Protein AF-A0A8J3EPY0-F1 (afdb_monomer_lite)

Radius of gyration: 23.68 Å; chains: 1; bounding box: 63×43×60 Å

Secondary structure (DSSP, 8-state):
---------------SSHHHHHHHHHHHHHHHHHHHHHHHHHHHHHHHHHHHHTTHHHHHHSSS-THHHHHHHHHHHHHHHHHHHTTTTSHHHHHHHHHHHHHHHHSS--------

InterPro domains:
  IPR019301 Flagellar protein FlgJ, N-terminal [PF10135] (59-97)

pLDDT: mean 79.61, std 19.07, range [41.5, 98.44]

Organism: NCBI:txid1566827

Structure (mmCIF, N/CA/C/O backbone):
data_AF-A0A8J3EPY0-F1
#
_entry.id   AF-A0A8J3EPY0-F1
#
loop_
_atom_site.group_PDB
_atom_site.id
_atom_site.type_symbol
_atom_site.label_atom_id
_atom_site.label_alt_id
_atom_site.label_comp_id
_atom_site.label_asym_id
_atom_site.label_entity_id
_atom_site.label_seq_id
_atom_site.pdbx_PDB_ins_code
_atom_site.Cartn_x
_atom_site.Cartn_y
_atom_site.Cartn_z
_atom_site.occupancy
_atom_site.B_iso_or_equiv
_atom_site.auth_seq_id
_atom_site.auth_comp_id
_atom_site.auth_asym_id
_atom_site.auth_atom_id
_atom_site.pdbx_PDB_model_num
ATOM 1 N N . MET A 1 1 ? -48.259 -10.473 -22.365 1.00 45.56 1 MET A N 1
ATOM 2 C CA . MET A 1 1 ? -47.482 -11.369 -21.490 1.00 45.56 1 MET A CA 1
ATOM 3 C C . MET A 1 1 ? -46.693 -10.481 -20.549 1.00 45.56 1 MET A C 1
ATOM 5 O O . MET A 1 1 ? -45.687 -9.916 -20.945 1.00 45.56 1 MET A O 1
ATOM 9 N N . THR A 1 2 ? -47.262 -10.224 -19.378 1.00 41.50 2 THR A N 1
ATOM 10 C CA . THR A 1 2 ? -46.604 -9.565 -18.248 1.00 41.50 2 THR A CA 1
ATOM 11 C C . THR A 1 2 ? -45.604 -10.537 -17.642 1.00 41.50 2 THR A C 1
ATOM 13 O O . THR A 1 2 ? -45.986 -11.678 -17.388 1.00 41.50 2 THR A O 1
ATOM 16 N N . ASP A 1 3 ? -44.387 -10.087 -17.354 1.00 47.53 3 ASP A N 1
ATOM 17 C CA . ASP A 1 3 ? -43.693 -10.617 -16.188 1.00 47.53 3 ASP A CA 1
ATOM 18 C C . ASP A 1 3 ? -43.228 -9.462 -15.308 1.00 47.53 3 ASP A C 1
ATOM 20 O O . ASP A 1 3 ? -42.675 -8.455 -15.751 1.00 47.53 3 ASP A O 1
ATOM 24 N N . THR A 1 4 ? -43.613 -9.601 -14.056 1.00 47.25 4 THR A N 1
ATOM 25 C CA . THR A 1 4 ? -43.633 -8.628 -12.988 1.00 47.25 4 THR A CA 1
ATOM 26 C C . THR A 1 4 ? -42.925 -9.325 -11.850 1.00 47.25 4 THR A C 1
ATOM 28 O O . THR A 1 4 ? -43.572 -10.082 -11.145 1.00 47.25 4 THR A O 1
ATOM 31 N N . ALA A 1 5 ? -41.628 -9.102 -11.650 1.00 46.22 5 ALA A N 1
ATOM 32 C CA . ALA A 1 5 ? -40.992 -9.407 -10.368 1.00 46.22 5 ALA A CA 1
ATOM 33 C C . ALA A 1 5 ? -39.534 -8.954 -10.356 1.00 46.22 5 ALA A C 1
ATOM 35 O O . ALA A 1 5 ? -38.642 -9.685 -10.771 1.00 46.22 5 ALA A O 1
ATOM 36 N N . SER A 1 6 ? -39.294 -7.755 -9.834 1.00 44.94 6 SER A N 1
ATOM 37 C CA . SER A 1 6 ? -38.242 -7.500 -8.836 1.00 44.94 6 SER A CA 1
ATOM 38 C C . SER A 1 6 ? -38.414 -6.073 -8.323 1.00 44.94 6 SER A C 1
ATOM 40 O O . SER A 1 6 ? -37.580 -5.196 -8.524 1.00 44.94 6 SER A O 1
ATOM 42 N N . ILE A 1 7 ? -39.561 -5.823 -7.685 1.00 46.41 7 ILE A N 1
ATOM 43 C CA . ILE A 1 7 ? -39.705 -4.694 -6.766 1.00 46.41 7 ILE A CA 1
ATOM 44 C C . ILE A 1 7 ? -39.006 -5.154 -5.492 1.00 46.41 7 ILE A C 1
ATOM 46 O O . ILE A 1 7 ? -39.553 -5.967 -4.746 1.00 46.41 7 ILE A O 1
ATOM 50 N N . ASN A 1 8 ? -37.763 -4.714 -5.294 1.00 50.03 8 ASN A N 1
ATOM 51 C CA . ASN A 1 8 ? -37.073 -4.981 -4.043 1.00 50.03 8 ASN A CA 1
ATOM 52 C C . ASN A 1 8 ? -37.794 -4.219 -2.924 1.00 50.03 8 ASN A C 1
ATOM 54 O O . ASN A 1 8 ? -38.181 -3.059 -3.084 1.00 50.03 8 ASN A O 1
ATOM 58 N N . ALA A 1 9 ? -38.070 -4.955 -1.858 1.00 43.78 9 ALA A N 1
ATOM 59 C CA . ALA A 1 9 ? -39.127 -4.699 -0.903 1.00 43.78 9 ALA A CA 1
ATOM 60 C C . ALA A 1 9 ? -38.986 -3.358 -0.172 1.00 43.78 9 ALA A C 1
ATOM 62 O O . ALA A 1 9 ? -37.915 -2.964 0.283 1.00 43.78 9 ALA A O 1
ATOM 63 N N . ILE A 1 10 ? -40.130 -2.698 -0.008 1.00 45.75 10 ILE A N 1
ATOM 64 C CA . ILE A 1 10 ? -40.345 -1.588 0.914 1.00 45.75 10 ILE A CA 1
ATOM 65 C C . ILE A 1 10 ? -40.038 -2.095 2.330 1.00 45.75 10 ILE A C 1
ATOM 67 O O . ILE A 1 10 ? -40.809 -2.871 2.901 1.00 45.75 10 ILE A O 1
ATOM 71 N N . SER A 1 11 ? -38.913 -1.652 2.896 1.00 47.00 11 SER A N 1
ATOM 72 C CA . SER A 1 11 ? -38.582 -1.841 4.309 1.00 47.00 11 SER A CA 1
ATOM 73 C C . SER A 1 11 ? -39.668 -1.191 5.161 1.00 47.00 11 SER A C 1
ATOM 75 O O . SER A 1 11 ? -39.734 0.027 5.319 1.00 47.00 11 SER A O 1
ATOM 77 N N . THR A 1 12 ? -40.575 -2.024 5.663 1.00 44.62 12 THR A N 1
ATOM 78 C CA . THR A 1 12 ? -41.682 -1.601 6.515 1.00 44.62 12 THR A CA 1
ATOM 79 C C . THR A 1 12 ? -41.130 -1.427 7.924 1.00 44.62 12 THR A C 1
ATOM 81 O O . THR A 1 12 ? -40.689 -2.382 8.558 1.00 44.62 12 THR A O 1
ATOM 84 N N . ASN A 1 13 ? -41.097 -0.177 8.377 1.00 55.22 13 ASN A N 1
ATOM 85 C CA . ASN A 1 13 ? -40.562 0.237 9.666 1.00 55.22 13 ASN A CA 1
ATOM 86 C C . ASN A 1 13 ? -41.380 -0.391 10.814 1.00 55.22 13 ASN A C 1
ATOM 88 O O . ASN A 1 13 ? -42.557 -0.068 10.986 1.00 55.22 13 ASN A O 1
ATOM 92 N N . VAL A 1 14 ? -40.772 -1.294 11.591 1.00 49.69 14 VAL A N 1
ATOM 93 C CA . VAL A 1 14 ? -41.387 -1.901 12.783 1.00 49.69 14 VAL A CA 1
ATOM 94 C C . VAL A 1 14 ? -41.091 -1.024 14.000 1.00 49.69 14 VAL A C 1
ATOM 96 O O . VAL A 1 14 ? -39.954 -0.907 14.460 1.00 49.69 14 VAL A O 1
ATOM 99 N N . LEU A 1 15 ? -42.153 -0.416 14.533 1.00 54.97 15 LEU A N 1
ATOM 100 C CA . LEU A 1 15 ? -42.179 0.311 15.796 1.00 54.97 15 LEU A CA 1
ATOM 101 C C . LEU A 1 15 ? -41.849 -0.620 16.974 1.00 54.97 15 LEU A C 1
ATOM 103 O O . LEU A 1 15 ? -42.747 -1.273 17.482 1.00 54.97 15 LEU A O 1
ATOM 107 N N . THR A 1 16 ? -40.589 -0.649 17.420 1.00 46.50 16 THR A N 1
ATOM 108 C CA . THR A 1 16 ? -40.160 -0.869 18.824 1.00 46.50 16 THR A CA 1
ATOM 109 C C . THR A 1 16 ? -38.635 -0.930 18.861 1.00 46.50 16 THR A C 1
ATOM 111 O O . THR A 1 16 ? -38.090 -1.962 18.498 1.00 46.50 16 THR A O 1
ATOM 114 N N . GLY A 1 17 ? -37.952 0.147 19.276 1.00 51.44 17 GLY A N 1
ATOM 115 C CA . GLY A 1 17 ? -36.576 0.176 19.828 1.00 51.44 17 GLY A CA 1
ATOM 116 C C . GLY A 1 17 ? -35.381 -0.373 19.021 1.00 51.44 17 GLY A C 1
ATOM 117 O O . GLY A 1 17 ? -34.267 0.045 19.289 1.00 51.44 17 GLY A O 1
ATOM 118 N N . LYS A 1 18 ? -35.590 -1.238 18.026 1.00 54.59 18 LYS A N 1
ATOM 119 C CA . LYS A 1 18 ? -34.598 -2.103 17.373 1.00 54.59 18 LYS A CA 1
ATOM 120 C C . LYS A 1 18 ? -34.084 -1.562 16.033 1.00 54.59 18 LYS A C 1
ATOM 122 O O . LYS A 1 18 ? -33.173 -2.131 15.453 1.00 54.59 18 LYS A O 1
ATOM 127 N N . GLY A 1 19 ? -34.658 -0.461 15.541 1.00 53.06 19 GLY A N 1
ATOM 128 C CA . GLY A 1 19 ? -34.216 0.194 14.303 1.00 53.06 19 GLY A CA 1
ATOM 129 C C . GLY A 1 19 ? -32.929 1.011 14.457 1.00 53.06 19 GLY A C 1
ATOM 130 O O . GLY A 1 19 ? -32.137 1.053 13.524 1.00 53.06 19 GLY A O 1
ATOM 131 N N . ARG A 1 20 ? -32.695 1.607 15.638 1.00 61.16 20 ARG A N 1
ATOM 132 C CA . ARG A 1 20 ? -31.478 2.391 15.921 1.00 61.16 20 ARG A CA 1
ATOM 133 C C . ARG A 1 20 ? -30.251 1.492 16.058 1.00 61.16 20 ARG A C 1
ATOM 135 O O . ARG A 1 20 ? -29.287 1.693 15.341 1.00 61.16 20 ARG A O 1
ATOM 142 N N . ASP A 1 21 ? -30.357 0.419 16.842 1.00 64.31 21 ASP A N 1
ATOM 143 C CA . ASP A 1 21 ? -29.243 -0.516 17.061 1.00 64.31 21 ASP A CA 1
ATOM 144 C C . ASP A 1 21 ? -28.749 -1.187 15.765 1.00 64.31 21 ASP A C 1
ATOM 146 O O . ASP A 1 21 ? -27.563 -1.471 15.632 1.00 64.31 21 ASP A O 1
ATOM 150 N N . VAL A 1 22 ? -29.642 -1.431 14.796 1.00 71.88 22 VAL A N 1
ATOM 151 C CA . VAL A 1 22 ? -29.271 -1.997 13.486 1.00 71.88 22 VAL A CA 1
ATOM 152 C C . VAL A 1 22 ? -28.624 -0.936 12.589 1.00 71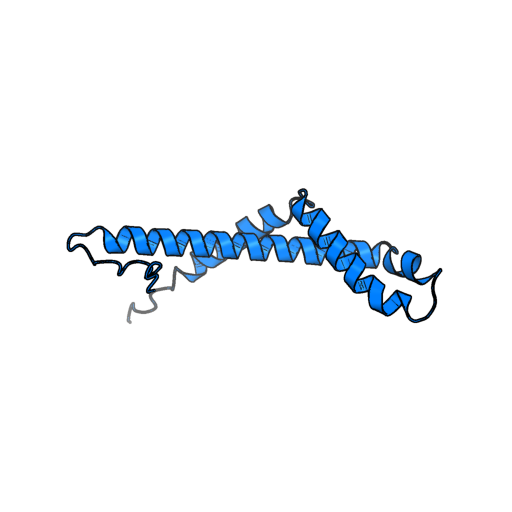.88 22 VAL A C 1
ATOM 154 O O . VAL A 1 22 ? -27.607 -1.216 11.967 1.00 71.88 22 VAL A O 1
ATOM 157 N N . GLN A 1 23 ? -29.146 0.295 12.568 1.00 71.88 23 GLN A N 1
ATOM 158 C CA . GLN A 1 23 ? -28.542 1.392 11.799 1.00 71.88 23 GLN A CA 1
ATOM 159 C C . GLN A 1 23 ? -27.164 1.807 12.325 1.00 71.88 23 GLN A C 1
ATOM 161 O O . GLN A 1 23 ? -26.269 2.090 11.530 1.00 71.88 23 GLN A O 1
ATOM 166 N N . ASP A 1 24 ? -26.982 1.816 13.643 1.00 74.88 24 ASP A N 1
ATOM 167 C CA . ASP A 1 24 ? -25.708 2.164 14.272 1.00 74.88 24 ASP A CA 1
ATOM 168 C C . ASP A 1 24 ?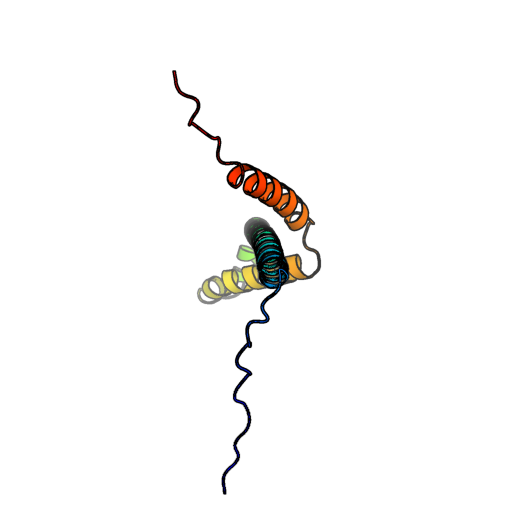 -24.657 1.059 14.052 1.00 74.88 24 ASP A C 1
ATOM 170 O O . ASP A 1 24 ? -23.485 1.355 13.808 1.00 74.88 24 ASP A O 1
ATOM 174 N N . ALA A 1 25 ? -25.074 -0.214 14.058 1.00 78.56 25 ALA A N 1
ATOM 175 C CA . ALA A 1 25 ? -24.206 -1.343 13.721 1.00 78.56 25 ALA A CA 1
ATOM 176 C C . ALA A 1 25 ? -23.763 -1.316 12.248 1.00 78.56 25 ALA A C 1
ATOM 178 O O . ALA A 1 25 ? -22.569 -1.442 11.974 1.00 78.56 25 ALA A O 1
ATOM 179 N N . ASP A 1 26 ? -24.691 -1.066 11.317 1.00 83.06 26 ASP A N 1
ATOM 180 C CA . ASP A 1 26 ? -24.384 -0.947 9.885 1.00 83.06 26 ASP A CA 1
ATOM 181 C C . ASP A 1 26 ? -23.401 0.208 9.617 1.00 83.06 26 ASP A C 1
ATOM 183 O O . ASP A 1 26 ? -22.478 0.087 8.807 1.00 83.06 26 ASP A O 1
ATOM 187 N N . ALA A 1 27 ? -23.561 1.341 10.311 1.00 85.19 27 ALA A N 1
ATOM 188 C CA . ALA A 1 27 ? -22.665 2.488 10.182 1.00 85.19 27 ALA A CA 1
ATOM 189 C C . ALA A 1 27 ? -21.251 2.193 10.716 1.00 85.19 27 ALA A C 1
ATOM 191 O O . ALA A 1 27 ? -20.261 2.580 10.087 1.00 85.19 27 ALA A O 1
ATOM 192 N N . ALA A 1 28 ? -21.144 1.490 11.848 1.00 86.31 28 ALA A N 1
ATOM 193 C CA . ALA A 1 28 ? -19.863 1.083 12.420 1.00 86.31 28 ALA A CA 1
ATOM 194 C C . ALA A 1 28 ? -19.121 0.086 11.514 1.00 86.31 28 ALA A C 1
ATOM 196 O O . ALA A 1 28 ? -17.925 0.257 11.271 1.00 86.31 28 ALA A O 1
ATOM 197 N N . GLU A 1 29 ? -19.831 -0.896 10.950 1.00 89.56 29 GLU A N 1
ATOM 198 C CA . GLU A 1 29 ? -19.269 -1.869 10.005 1.00 89.56 29 GLU A CA 1
ATOM 199 C C . GLU A 1 29 ? -18.776 -1.188 8.720 1.00 89.56 29 GLU A C 1
ATOM 201 O O . GLU A 1 29 ? -17.656 -1.429 8.263 1.00 89.56 29 GLU A O 1
ATOM 206 N N . GLN A 1 30 ? -19.564 -0.261 8.164 1.00 91.19 30 GLN A N 1
ATOM 207 C CA . GLN A 1 30 ? -19.147 0.526 7.001 1.00 91.19 30 GLN A CA 1
ATOM 208 C C . GLN A 1 30 ? -17.906 1.374 7.290 1.00 91.19 30 GLN A C 1
ATOM 210 O O . GLN A 1 30 ? -17.045 1.529 6.419 1.00 91.19 30 GLN A O 1
ATOM 215 N N . ASN A 1 31 ? -17.801 1.940 8.492 1.00 92.00 31 ASN A N 1
ATOM 216 C CA . ASN A 1 31 ? -16.644 2.735 8.875 1.00 92.00 31 ASN A CA 1
ATOM 217 C C . ASN A 1 31 ? -15.387 1.866 9.052 1.00 92.00 31 ASN A C 1
ATOM 219 O O . ASN A 1 31 ? -14.321 2.213 8.542 1.00 92.00 31 ASN A O 1
ATOM 223 N N . GLU A 1 32 ? -15.520 0.694 9.678 1.00 94.12 32 GLU A N 1
ATOM 224 C CA . GLU A 1 32 ? -14.441 -0.293 9.761 1.00 94.12 32 GLU A CA 1
ATOM 225 C C . GLU A 1 32 ? -13.962 -0.723 8.366 1.00 94.12 32 GLU A C 1
ATOM 227 O O . GLU A 1 32 ? -12.758 -0.711 8.093 1.00 94.12 32 GLU A O 1
ATOM 232 N N . ALA A 1 33 ? -14.887 -1.037 7.455 1.00 95.50 33 ALA A N 1
ATOM 233 C CA . ALA A 1 33 ? -14.553 -1.412 6.083 1.00 95.50 33 ALA A CA 1
ATOM 234 C C . ALA A 1 33 ? -13.775 -0.301 5.356 1.00 95.50 33 ALA A C 1
ATOM 236 O O . ALA A 1 33 ? -12.764 -0.575 4.708 1.00 95.50 33 ALA A O 1
ATOM 237 N N . ARG A 1 34 ? -14.185 0.965 5.517 1.00 95.50 34 ARG A N 1
ATOM 238 C CA . ARG A 1 34 ? -13.488 2.129 4.938 1.00 95.50 34 ARG A CA 1
ATOM 239 C C . ARG A 1 34 ? -12.084 2.316 5.504 1.00 95.50 34 ARG A C 1
ATOM 241 O O . ARG A 1 34 ? -11.161 2.619 4.752 1.00 95.50 34 ARG A O 1
ATOM 248 N N . LEU A 1 35 ? -11.908 2.138 6.812 1.00 96.19 35 LEU A N 1
ATOM 249 C CA . LEU A 1 35 ? -10.599 2.221 7.461 1.00 96.19 35 LEU A CA 1
ATOM 250 C C . LEU A 1 35 ? -9.641 1.137 6.955 1.00 96.19 35 LEU A C 1
ATOM 252 O O . LEU A 1 35 ? -8.470 1.418 6.694 1.00 96.19 35 LEU A O 1
ATOM 256 N N . ARG A 1 36 ? -10.136 -0.099 6.821 1.00 96.38 36 ARG A N 1
ATOM 257 C CA . ARG A 1 36 ? -9.356 -1.229 6.300 1.00 96.38 36 ARG A CA 1
ATOM 258 C C . ARG A 1 36 ? -8.971 -1.014 4.841 1.00 96.38 36 ARG A C 1
ATOM 260 O O . ARG A 1 36 ? -7.805 -1.196 4.500 1.00 96.38 36 ARG A O 1
ATOM 267 N N . ASP A 1 37 ? -9.910 -0.561 4.013 1.00 96.75 37 ASP A N 1
ATOM 268 C CA . ASP A 1 37 ? -9.648 -0.221 2.612 1.00 96.75 37 ASP A CA 1
ATOM 269 C C . ASP A 1 37 ? -8.593 0.887 2.482 1.00 96.75 37 ASP A C 1
ATOM 271 O O . ASP A 1 37 ? -7.604 0.734 1.765 1.00 96.75 37 ASP A O 1
ATOM 275 N N . ALA A 1 38 ? -8.726 1.971 3.251 1.00 97.06 38 ALA A N 1
ATOM 276 C CA . ALA A 1 38 ? -7.750 3.057 3.252 1.00 97.06 38 ALA A CA 1
ATOM 277 C C . ALA A 1 38 ? -6.341 2.575 3.641 1.00 97.06 38 ALA A C 1
ATOM 279 O O . ALA A 1 38 ? -5.353 2.972 3.020 1.00 97.06 38 ALA A O 1
ATOM 280 N N . ALA A 1 39 ? -6.241 1.698 4.641 1.00 97.56 39 ALA A N 1
ATOM 281 C CA . ALA A 1 39 ? -4.967 1.141 5.076 1.00 97.56 39 ALA A CA 1
ATOM 282 C C . ALA A 1 39 ? -4.343 0.193 4.036 1.00 97.56 39 ALA A C 1
ATOM 284 O O . ALA A 1 39 ? -3.132 0.237 3.818 1.00 97.56 39 ALA A O 1
ATOM 285 N N . LYS A 1 40 ? -5.163 -0.617 3.356 1.00 97.81 40 LYS A N 1
ATOM 286 C CA . LYS A 1 40 ? -4.732 -1.480 2.248 1.00 97.81 40 LYS A CA 1
ATOM 287 C C . LYS A 1 40 ? -4.213 -0.657 1.067 1.00 97.81 40 LYS A C 1
ATOM 289 O O . LYS A 1 40 ? -3.105 -0.882 0.593 1.00 97.81 40 LYS A O 1
ATOM 294 N N . ARG A 1 41 ? -4.954 0.376 0.655 1.00 97.62 41 ARG A N 1
ATOM 295 C CA . ARG A 1 41 ? -4.549 1.303 -0.420 1.00 97.62 41 ARG A CA 1
ATOM 296 C C . ARG A 1 41 ? -3.255 2.051 -0.096 1.00 97.62 41 ARG A C 1
ATOM 298 O O . ARG A 1 41 ? -2.452 2.325 -0.991 1.00 97.62 41 ARG A O 1
ATOM 305 N N . PHE A 1 42 ? -3.029 2.365 1.179 1.00 97.75 42 PHE A N 1
ATOM 306 C CA . PHE A 1 42 ? -1.755 2.918 1.629 1.00 97.75 42 PHE A CA 1
ATOM 307 C C . PHE A 1 42 ? -0.603 1.925 1.427 1.00 97.75 42 PHE A C 1
ATOM 309 O O . PHE A 1 42 ? 0.430 2.300 0.874 1.00 97.75 42 PHE A O 1
ATOM 316 N N . GLU A 1 43 ? -0.774 0.664 1.832 1.00 98.12 43 GLU A N 1
ATOM 317 C CA . GLU A 1 43 ? 0.244 -0.371 1.623 1.00 98.12 43 GLU A CA 1
ATOM 318 C C . GLU A 1 43 ? 0.512 -0.623 0.134 1.00 98.12 43 GLU A C 1
ATOM 320 O O . GLU A 1 43 ? 1.673 -0.658 -0.264 1.00 98.12 43 GLU A O 1
ATOM 325 N N . GLN A 1 44 ? -0.528 -0.715 -0.698 1.00 98.44 44 GLN A N 1
ATOM 326 C CA . GLN A 1 44 ? -0.385 -0.798 -2.154 1.00 9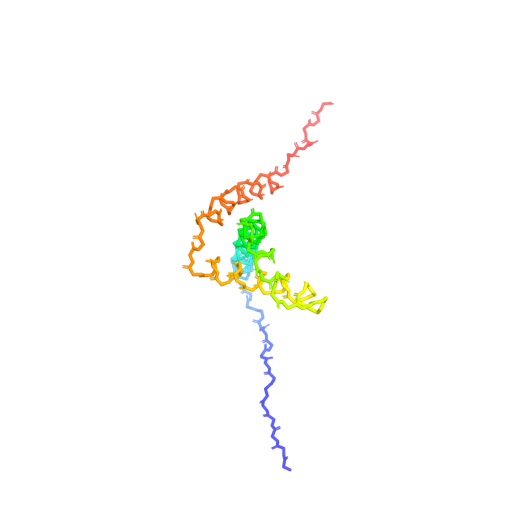8.44 44 GLN A CA 1
ATOM 327 C C . GLN A 1 44 ? 0.484 0.348 -2.689 1.00 98.44 44 GLN A C 1
ATOM 329 O O . GLN A 1 44 ? 1.449 0.115 -3.4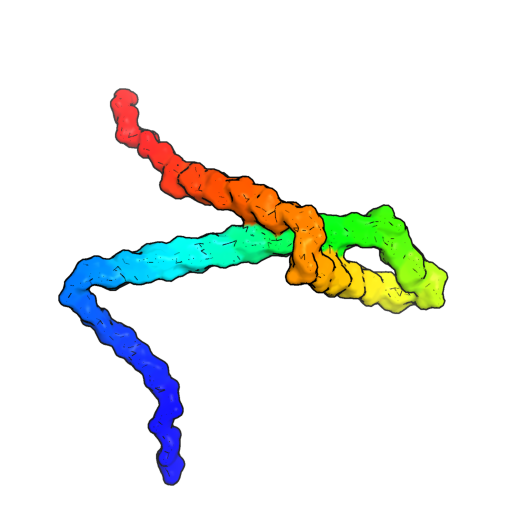13 1.00 98.44 44 GLN A O 1
ATOM 334 N N . SER A 1 45 ? 0.182 1.588 -2.299 1.00 97.94 45 SER A N 1
ATOM 335 C CA . SER A 1 45 ? 0.942 2.759 -2.752 1.00 97.94 45 SER A CA 1
ATOM 336 C C . SER A 1 45 ? 2.400 2.686 -2.292 1.00 97.94 45 SER A C 1
ATOM 338 O O . SER A 1 45 ? 3.313 2.996 -3.053 1.00 97.94 45 SER A O 1
ATOM 340 N N . PHE A 1 46 ? 2.638 2.227 -1.062 1.00 97.94 46 PHE A N 1
ATOM 341 C CA . PHE A 1 46 ? 3.982 2.001 -0.540 1.00 97.94 46 PHE A CA 1
ATOM 342 C C . PHE A 1 46 ? 4.746 0.940 -1.349 1.00 97.94 46 PHE A C 1
ATOM 344 O O . PHE A 1 46 ? 5.894 1.174 -1.726 1.00 97.94 46 PHE A O 1
ATOM 351 N N . ILE A 1 47 ? 4.116 -0.196 -1.665 1.00 98.12 47 ILE A N 1
ATOM 352 C CA . ILE A 1 47 ? 4.712 -1.252 -2.495 1.00 98.12 47 ILE A CA 1
ATOM 353 C C . ILE A 1 47 ? 5.046 -0.710 -3.890 1.00 98.12 47 ILE A C 1
ATOM 355 O O . ILE A 1 47 ? 6.156 -0.931 -4.368 1.00 98.12 47 ILE A O 1
ATOM 359 N N . ALA A 1 48 ? 4.141 0.042 -4.523 1.00 97.69 48 ALA A N 1
ATOM 360 C CA . ALA A 1 48 ? 4.379 0.647 -5.835 1.00 97.69 48 ALA A CA 1
ATOM 361 C C . ALA A 1 48 ? 5.615 1.565 -5.832 1.00 97.69 48 ALA A C 1
ATOM 363 O O . ALA A 1 48 ? 6.439 1.509 -6.749 1.00 97.69 48 ALA A O 1
ATOM 364 N N . GLN A 1 49 ? 5.803 2.349 -4.763 1.00 97.00 49 GLN A N 1
ATOM 365 C CA . GLN A 1 49 ? 7.011 3.158 -4.587 1.00 97.00 49 GLN A CA 1
ATOM 366 C C . GLN A 1 49 ? 8.256 2.282 -4.412 1.00 97.00 49 GLN A C 1
ATOM 368 O O . GLN A 1 49 ? 9.264 2.529 -5.066 1.00 97.00 49 GLN A O 1
ATOM 373 N N . MET A 1 50 ? 8.196 1.230 -3.590 1.00 96.69 50 MET A N 1
ATOM 374 C CA . MET A 1 50 ? 9.325 0.304 -3.423 1.00 96.69 50 MET A CA 1
ATOM 375 C C . MET A 1 50 ? 9.734 -0.357 -4.742 1.00 96.69 50 MET A C 1
ATOM 377 O O . MET A 1 50 ? 10.923 -0.439 -5.027 1.00 96.69 50 MET A O 1
ATOM 381 N N . LEU A 1 51 ? 8.768 -0.789 -5.556 1.00 95.88 51 LEU A N 1
ATOM 382 C CA . LEU A 1 51 ? 9.017 -1.378 -6.874 1.00 95.88 51 LEU A CA 1
ATOM 383 C C . LEU A 1 51 ? 9.624 -0.360 -7.844 1.00 95.88 51 LEU A C 1
ATOM 385 O O . LEU A 1 51 ? 10.576 -0.669 -8.555 1.00 95.88 51 LEU A O 1
ATOM 389 N N . THR A 1 52 ? 9.112 0.870 -7.845 1.00 93.25 52 THR A N 1
ATOM 390 C CA . THR A 1 52 ? 9.688 1.960 -8.642 1.00 93.25 52 THR A CA 1
ATOM 391 C C . THR A 1 52 ? 11.149 2.199 -8.254 1.00 93.25 52 THR A C 1
ATOM 393 O O . THR A 1 52 ? 12.025 2.180 -9.108 1.00 93.25 52 THR A O 1
ATOM 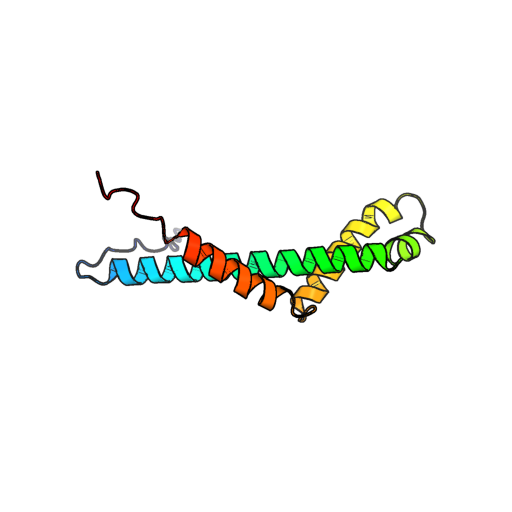396 N N . TYR A 1 53 ? 11.443 2.331 -6.958 1.00 94.88 53 TYR A N 1
ATOM 397 C CA . TYR A 1 53 ? 12.800 2.602 -6.474 1.00 94.88 53 TYR A CA 1
ATOM 398 C C . TYR A 1 53 ? 13.731 1.383 -6.451 1.00 94.88 53 TYR A C 1
ATOM 400 O O . TYR A 1 53 ? 14.936 1.550 -6.266 1.00 94.88 53 TYR A O 1
ATOM 408 N N . SER A 1 54 ? 13.224 0.163 -6.645 1.00 95.06 54 SER A N 1
ATOM 409 C CA . SER A 1 54 ? 14.069 -1.033 -6.724 1.00 95.06 54 SER A CA 1
ATOM 410 C C . SER A 1 54 ? 14.809 -1.159 -8.057 1.00 95.06 54 SER A C 1
ATOM 412 O O . SER A 1 54 ? 15.554 -2.121 -8.237 1.00 95.06 54 SER A O 1
ATOM 414 N N . GLY A 1 55 ? 14.578 -0.248 -9.007 1.00 90.12 55 GLY A N 1
ATOM 415 C CA . GLY A 1 55 ? 15.100 -0.350 -10.368 1.00 90.12 55 GLY A CA 1
ATOM 416 C C . GLY A 1 55 ? 14.218 -1.183 -11.306 1.00 90.12 55 GLY A C 1
ATOM 417 O O . GLY A 1 55 ? 14.635 -1.497 -12.422 1.00 90.12 55 GLY A O 1
ATOM 418 N N . LEU A 1 56 ? 13.028 -1.621 -10.858 1.00 90.12 56 LEU A N 1
ATOM 419 C CA . LEU A 1 56 ? 12.152 -2.466 -11.679 1.00 90.12 56 LEU A CA 1
ATOM 420 C C . LEU A 1 56 ? 11.578 -1.676 -12.855 1.00 90.12 56 LEU A C 1
ATOM 422 O O . LEU A 1 56 ? 11.506 -2.214 -13.957 1.00 90.12 56 LEU A O 1
ATOM 426 N N . ALA A 1 57 ? 11.193 -0.417 -12.633 1.00 86.06 57 ALA A N 1
ATOM 427 C CA . ALA A 1 57 ? 10.663 0.443 -13.685 1.00 86.06 57 ALA A CA 1
ATOM 428 C C . ALA A 1 57 ? 11.684 0.610 -14.821 1.00 86.06 57 ALA A C 1
ATOM 430 O O . ALA A 1 57 ? 11.364 0.385 -15.983 1.00 86.06 57 ALA A O 1
ATOM 431 N N . GLU A 1 58 ? 12.935 0.902 -14.472 1.00 86.38 58 GLU A N 1
ATOM 432 C CA . GLU A 1 58 ? 14.053 1.046 -15.401 1.00 86.38 58 GLU A CA 1
ATOM 433 C C . GLU A 1 58 ? 14.368 -0.273 -16.115 1.00 86.38 58 GLU A C 1
ATOM 435 O O . GLU A 1 58 ? 14.630 -0.291 -17.316 1.00 86.38 58 GLU A O 1
ATOM 440 N N . SER A 1 59 ? 14.302 -1.403 -15.404 1.00 85.88 59 SER A N 1
ATOM 441 C CA . SER A 1 59 ? 14.484 -2.718 -16.023 1.00 85.88 59 SER A CA 1
ATOM 442 C C . SER A 1 59 ? 13.399 -3.023 -17.059 1.00 85.88 59 SER A C 1
ATOM 444 O O . SER A 1 59 ? 13.715 -3.625 -18.083 1.00 85.88 59 SER A O 1
ATOM 446 N N . LEU A 1 60 ? 12.146 -2.631 -16.811 1.00 83.94 60 LEU A N 1
ATOM 447 C CA . LEU A 1 60 ? 11.023 -2.854 -17.727 1.00 83.94 60 LEU A CA 1
ATOM 448 C C . LEU A 1 60 ? 11.081 -1.937 -18.958 1.00 83.94 60 LEU A C 1
ATOM 450 O O . LEU A 1 60 ? 10.704 -2.362 -20.045 1.00 83.94 60 LEU A O 1
ATOM 454 N N . THR A 1 61 ? 11.589 -0.711 -18.813 1.00 83.19 61 THR A N 1
ATOM 455 C CA . THR A 1 61 ? 11.708 0.255 -19.919 1.00 83.19 61 THR A CA 1
ATOM 456 C C . THR A 1 61 ? 12.989 0.099 -20.735 1.00 83.19 61 THR A C 1
ATOM 458 O O . THR A 1 61 ? 13.036 0.504 -21.891 1.00 83.19 61 THR A O 1
ATOM 461 N N . SER A 1 62 ? 14.033 -0.525 -20.182 1.00 75.12 62 SER A N 1
ATOM 462 C CA . SER A 1 62 ? 15.338 -0.662 -20.849 1.00 75.12 62 SER A CA 1
ATOM 463 C C . SER A 1 62 ? 15.347 -1.507 -22.139 1.00 75.12 62 SER A C 1
ATOM 465 O O . SER A 1 62 ? 16.329 -1.454 -22.880 1.00 75.12 62 SER A O 1
ATOM 467 N N . GLY A 1 63 ? 14.286 -2.277 -22.420 1.00 65.31 63 GLY A N 1
ATOM 468 C CA . GLY A 1 63 ? 14.221 -3.216 -23.552 1.00 65.31 63 GLY A CA 1
ATOM 469 C C . GLY A 1 63 ? 13.223 -2.878 -24.666 1.00 65.31 63 GLY A C 1
ATOM 470 O O . GLY A 1 63 ? 13.400 -3.356 -25.784 1.00 65.31 63 GLY A O 1
ATOM 471 N N . ASP A 1 64 ? 12.219 -2.046 -24.396 1.00 62.50 64 ASP A N 1
ATOM 472 C CA . ASP A 1 64 ? 11.135 -1.699 -25.321 1.00 62.50 64 ASP A CA 1
ATOM 473 C C . ASP A 1 64 ? 11.031 -0.168 -25.375 1.00 62.50 64 ASP A C 1
ATOM 475 O O . ASP A 1 64 ? 11.086 0.477 -24.337 1.00 62.50 64 ASP A O 1
ATOM 479 N N . GLY A 1 65 ? 10.941 0.430 -26.571 1.00 66.69 65 GLY A N 1
ATOM 480 C CA . GLY A 1 65 ? 11.032 1.888 -26.790 1.00 66.69 65 GLY A CA 1
ATOM 481 C C . GLY A 1 65 ? 9.992 2.755 -26.051 1.00 66.69 65 GLY A C 1
ATOM 482 O O . GLY A 1 65 ? 9.268 2.276 -25.191 1.00 66.69 65 GLY A O 1
ATOM 483 N N . GLU A 1 66 ? 9.858 4.040 -26.418 1.00 68.88 66 GLU A N 1
ATOM 484 C CA . GLU A 1 66 ? 9.019 5.062 -25.729 1.00 68.88 66 GLU A CA 1
ATOM 485 C C . GLU A 1 66 ? 7.604 4.612 -25.286 1.00 68.88 66 GLU A C 1
ATOM 487 O O . GLU A 1 66 ? 7.048 5.163 -24.340 1.00 68.88 66 GLU A O 1
ATOM 492 N N . GLY A 1 67 ? 7.004 3.600 -25.923 1.00 76.62 67 GLY A N 1
ATOM 493 C CA . GLY A 1 67 ? 5.720 3.034 -25.500 1.00 76.62 67 GLY A CA 1
ATOM 494 C C . GLY A 1 67 ? 5.750 2.257 -24.174 1.00 76.62 67 GLY A C 1
ATOM 495 O O . GLY A 1 67 ? 4.732 2.220 -23.486 1.00 76.62 67 GLY A O 1
ATOM 496 N N . ALA A 1 68 ? 6.876 1.651 -23.788 1.00 80.12 68 ALA A N 1
ATOM 497 C CA . ALA A 1 68 ? 6.970 0.825 -22.580 1.00 80.12 68 ALA A CA 1
ATOM 498 C C . ALA A 1 68 ? 6.853 1.646 -21.294 1.00 80.12 68 ALA A C 1
ATOM 500 O O . ALA A 1 68 ? 6.246 1.196 -20.320 1.00 80.12 68 ALA A O 1
ATOM 501 N N . GLU A 1 69 ? 7.373 2.873 -21.301 1.00 79.81 69 GLU A N 1
ATOM 502 C CA . GLU A 1 69 ? 7.292 3.787 -20.161 1.00 79.81 69 GLU A CA 1
ATOM 503 C C . GLU A 1 69 ? 5.830 4.091 -19.802 1.00 79.81 69 GLU A C 1
ATOM 505 O O . GLU A 1 69 ? 5.447 3.996 -18.635 1.00 79.81 69 GLU A O 1
ATOM 510 N N . ALA A 1 70 ? 4.976 4.308 -20.811 1.00 82.00 70 ALA A N 1
ATOM 511 C CA . ALA A 1 70 ? 3.554 4.591 -20.617 1.00 82.00 70 ALA A CA 1
ATOM 512 C C . ALA A 1 70 ? 2.777 3.434 -19.960 1.00 82.00 70 ALA A C 1
ATOM 514 O O . ALA A 1 70 ? 1.780 3.677 -19.280 1.00 82.00 70 ALA A O 1
ATOM 515 N N . PHE A 1 71 ? 3.217 2.182 -20.140 1.00 87.19 71 PHE A N 1
ATOM 516 C CA . PHE A 1 71 ? 2.574 1.002 -19.545 1.00 87.19 71 PHE A CA 1
ATOM 517 C C . PHE A 1 71 ? 3.234 0.525 -18.246 1.00 87.19 71 PHE A C 1
ATOM 519 O O . PHE A 1 71 ? 2.604 -0.199 -17.471 1.00 87.19 71 PHE A O 1
ATOM 526 N N . THR A 1 72 ? 4.469 0.950 -17.972 1.00 90.94 72 THR A N 1
ATOM 527 C CA . THR A 1 72 ? 5.246 0.501 -16.808 1.00 90.94 72 THR A CA 1
ATOM 528 C C . THR A 1 72 ? 4.580 0.891 -15.490 1.00 90.94 72 THR A C 1
ATOM 530 O O . THR A 1 72 ? 4.455 0.047 -14.604 1.00 90.94 72 THR A O 1
ATOM 533 N N . THR A 1 73 ? 4.073 2.123 -15.367 1.00 90.25 73 THR A N 1
ATOM 534 C CA . THR A 1 73 ? 3.358 2.562 -14.155 1.00 90.25 73 THR A CA 1
ATOM 535 C C . THR A 1 73 ? 2.119 1.710 -13.893 1.00 90.25 73 THR A C 1
ATOM 537 O O . THR A 1 73 ? 1.950 1.210 -12.786 1.00 90.25 73 THR A O 1
ATOM 540 N N . PHE A 1 74 ? 1.308 1.439 -14.922 1.00 93.69 74 PHE A N 1
ATOM 541 C CA . PHE A 1 74 ? 0.127 0.583 -14.777 1.00 93.69 74 PHE A CA 1
ATOM 542 C C . PHE A 1 74 ? 0.490 -0.837 -14.335 1.00 93.69 74 PHE A C 1
ATOM 544 O O . PHE A 1 74 ? -0.204 -1.426 -13.506 1.00 93.69 74 PHE A O 1
ATOM 551 N N . TYR A 1 75 ? 1.578 -1.393 -14.873 1.00 94.38 75 TYR A N 1
ATOM 552 C CA . TYR A 1 75 ? 2.054 -2.712 -14.471 1.00 94.38 75 TYR A CA 1
ATOM 553 C C . TYR A 1 75 ? 2.513 -2.733 -13.007 1.00 94.38 75 TYR A C 1
ATOM 555 O O . TYR A 1 75 ? 2.148 -3.646 -12.265 1.00 94.38 75 TYR A O 1
ATOM 563 N N . ILE A 1 76 ? 3.273 -1.721 -12.580 1.00 96.00 76 ILE A N 1
ATOM 564 C CA . ILE A 1 76 ? 3.731 -1.581 -11.193 1.00 96.00 76 ILE A CA 1
ATOM 565 C C . ILE A 1 76 ? 2.544 -1.441 -10.240 1.00 96.00 76 ILE A C 1
ATOM 567 O O . ILE A 1 76 ? 2.509 -2.138 -9.227 1.00 96.00 76 ILE A O 1
ATOM 571 N N . ASP A 1 77 ? 1.553 -0.616 -10.575 1.00 96.69 77 ASP A N 1
ATOM 572 C CA . ASP A 1 77 ? 0.361 -0.414 -9.747 1.00 96.69 77 ASP A CA 1
ATOM 573 C C . ASP A 1 77 ? -0.437 -1.712 -9.573 1.00 96.69 77 ASP A C 1
ATOM 575 O O . ASP A 1 77 ? -0.848 -2.048 -8.459 1.00 96.69 77 ASP A O 1
ATOM 579 N N . GLN A 1 78 ? -0.609 -2.479 -10.656 1.00 97.25 78 GLN A N 1
ATOM 580 C CA . GLN A 1 78 ? -1.286 -3.779 -10.629 1.00 97.25 78 GLN A CA 1
ATOM 581 C C . GLN A 1 78 ? -0.496 -4.838 -9.857 1.00 97.25 78 GLN A C 1
ATOM 583 O O . GLN A 1 78 ? -1.075 -5.660 -9.142 1.00 97.25 78 GLN A O 1
ATOM 588 N N . LEU A 1 79 ? 0.831 -4.837 -9.982 1.00 96.94 79 LEU A N 1
ATOM 589 C CA . LEU A 1 79 ? 1.681 -5.729 -9.203 1.00 96.94 79 LEU A CA 1
ATOM 590 C C . LEU A 1 79 ? 1.603 -5.386 -7.712 1.00 96.94 79 LEU A C 1
ATOM 592 O O . LEU A 1 79 ? 1.453 -6.285 -6.888 1.00 96.94 79 LEU A O 1
ATOM 596 N N . ALA A 1 80 ? 1.648 -4.100 -7.367 1.00 98.06 80 ALA A N 1
ATOM 597 C CA . ALA A 1 80 ? 1.522 -3.628 -5.997 1.00 98.06 80 ALA A CA 1
ATOM 598 C C . ALA A 1 80 ? 0.159 -3.975 -5.379 1.00 98.06 80 ALA A C 1
ATOM 600 O O . ALA A 1 80 ? 0.108 -4.396 -4.223 1.00 98.06 80 ALA A O 1
ATOM 601 N N . GLU A 1 81 ? -0.924 -3.857 -6.155 1.00 97.88 81 GLU A N 1
ATOM 602 C CA . GLU A 1 81 ? -2.269 -4.281 -5.753 1.00 97.88 81 GLU A CA 1
ATOM 603 C C . GLU A 1 81 ? -2.275 -5.769 -5.404 1.00 97.88 81 GLU A C 1
ATOM 605 O O . GLU A 1 81 ? -2.581 -6.148 -4.278 1.00 97.88 81 GLU A O 1
ATOM 610 N N . ARG A 1 82 ? -1.819 -6.622 -6.331 1.00 97.88 82 ARG A N 1
ATOM 611 C CA . ARG A 1 82 ? -1.768 -8.075 -6.114 1.00 97.88 82 ARG A CA 1
ATOM 612 C C . ARG A 1 82 ? -0.919 -8.468 -4.914 1.00 97.88 82 ARG A C 1
ATOM 614 O O . ARG A 1 82 ? -1.286 -9.395 -4.197 1.00 97.88 82 ARG A O 1
ATOM 621 N N . LEU A 1 83 ? 0.209 -7.793 -4.704 1.00 97.38 83 LEU A N 1
ATOM 622 C CA . LEU A 1 83 ? 1.074 -8.053 -3.559 1.00 97.38 83 LEU A CA 1
ATOM 623 C C . LEU A 1 83 ? 0.379 -7.689 -2.245 1.00 97.38 83 LEU A C 1
ATOM 625 O O . LEU A 1 83 ? 0.410 -8.502 -1.326 1.00 97.38 83 LEU A O 1
ATOM 629 N N . SER A 1 84 ? -0.285 -6.531 -2.163 1.00 97.44 84 SER A N 1
ATOM 630 C CA . SER A 1 84 ? -1.064 -6.154 -0.974 1.00 97.44 84 SER A CA 1
ATOM 631 C C . SER A 1 84 ? -2.222 -7.133 -0.725 1.00 97.44 84 SER A C 1
ATOM 633 O O . SER A 1 84 ? -2.416 -7.594 0.398 1.00 97.44 84 SER A O 1
ATOM 635 N N . ASP A 1 85 ? -2.928 -7.548 -1.778 1.00 95.50 85 ASP A N 1
ATOM 636 C CA . ASP A 1 85 ? -4.046 -8.498 -1.711 1.00 95.50 85 ASP A CA 1
ATOM 637 C C . ASP A 1 85 ? -3.640 -9.896 -1.228 1.00 95.50 85 ASP A C 1
ATOM 639 O O . ASP A 1 85 ? -4.415 -10.565 -0.546 1.00 95.50 85 ASP A O 1
ATOM 643 N N . GLN A 1 86 ? -2.428 -10.347 -1.563 1.00 94.81 86 GLN A N 1
ATOM 644 C CA . GLN A 1 86 ? -1.909 -11.667 -1.185 1.00 94.81 86 GLN A CA 1
ATOM 645 C C . GLN A 1 86 ? -1.199 -11.690 0.179 1.00 94.81 86 GLN A C 1
ATOM 647 O O . GLN A 1 86 ? -0.575 -12.691 0.530 1.00 94.81 86 GLN A O 1
ATOM 652 N N . GLY A 1 87 ? -1.316 -10.617 0.965 1.00 88.38 87 GLY A N 1
ATOM 653 C CA . GLY A 1 87 ? -0.789 -10.522 2.330 1.00 88.38 87 GLY A CA 1
ATOM 654 C C . GLY A 1 87 ? 0.222 -9.394 2.539 1.00 88.38 87 GLY A C 1
ATOM 655 O O . GLY A 1 87 ? 0.511 -9.055 3.686 1.00 88.38 87 GLY A O 1
ATOM 656 N N . GLY A 1 88 ? 0.719 -8.786 1.459 1.00 93.94 88 GLY A N 1
ATOM 657 C CA . GLY A 1 88 ? 1.529 -7.573 1.496 1.00 93.94 88 GLY A CA 1
ATOM 658 C C . GLY A 1 88 ? 2.753 -7.671 2.404 1.00 93.94 88 GLY A C 1
ATOM 659 O O . GLY A 1 88 ? 3.429 -8.698 2.481 1.00 93.94 88 GLY A O 1
ATOM 660 N N . PHE A 1 89 ? 3.037 -6.572 3.099 1.00 96.31 89 PHE A N 1
ATOM 661 C CA . PHE A 1 89 ? 4.102 -6.483 4.098 1.00 96.31 89 PHE A CA 1
ATOM 662 C C . PHE A 1 89 ? 3.554 -6.422 5.534 1.00 96.31 89 PHE A C 1
ATOM 664 O O . PHE A 1 89 ? 4.325 -6.283 6.484 1.00 96.31 89 PHE A O 1
ATOM 671 N N . GLY A 1 90 ? 2.231 -6.501 5.714 1.00 95.44 90 GLY A N 1
ATOM 672 C CA . GLY A 1 90 ? 1.562 -6.322 7.007 1.00 95.44 90 GLY A CA 1
ATOM 673 C C . GLY A 1 90 ? 1.488 -4.860 7.468 1.00 95.44 90 GLY A C 1
ATOM 674 O O . GLY A 1 90 ? 1.175 -4.572 8.630 1.00 95.44 90 GLY A O 1
ATOM 675 N N . LEU A 1 91 ? 1.769 -3.908 6.575 1.00 96.62 91 LEU A N 1
ATOM 676 C CA . LEU A 1 91 ? 1.686 -2.481 6.871 1.00 96.62 91 LEU A CA 1
ATOM 677 C C . LEU A 1 91 ? 0.228 -2.034 6.984 1.00 96.62 91 LEU A C 1
ATOM 679 O O . LEU A 1 91 ? -0.082 -1.217 7.853 1.00 96.62 91 LEU A O 1
ATOM 683 N N . ALA A 1 92 ? -0.667 -2.616 6.180 1.00 97.19 92 ALA A N 1
ATOM 684 C CA . ALA A 1 92 ? -2.098 -2.323 6.217 1.00 97.19 92 ALA A CA 1
ATOM 685 C C . ALA A 1 92 ? -2.683 -2.499 7.633 1.00 97.19 92 ALA A C 1
ATOM 687 O O . ALA A 1 92 ? -3.345 -1.600 8.144 1.00 97.19 92 ALA A O 1
ATOM 688 N N . ASP A 1 93 ? -2.346 -3.579 8.340 1.00 96.19 93 ASP A N 1
ATOM 689 C CA . ASP A 1 93 ? -2.814 -3.802 9.716 1.00 96.19 93 ASP A CA 1
ATOM 690 C C . ASP A 1 93 ? -2.303 -2.745 10.699 1.00 96.19 93 ASP A C 1
ATOM 692 O O . ASP A 1 93 ? -3.019 -2.300 11.604 1.00 96.19 93 ASP A O 1
ATOM 696 N N . THR A 1 94 ? -1.044 -2.339 10.541 1.00 96.50 94 THR A N 1
ATOM 697 C CA . THR A 1 94 ? -0.424 -1.324 11.398 1.00 96.50 94 THR A CA 1
ATOM 698 C C . THR A 1 94 ? -1.066 0.040 11.167 1.00 96.50 94 THR A C 1
ATOM 700 O O . THR A 1 94 ? -1.402 0.734 12.128 1.00 96.50 94 THR A O 1
ATOM 703 N N . ILE A 1 95 ? -1.282 0.409 9.905 1.00 96.00 95 ILE A N 1
ATOM 704 C CA . ILE A 1 95 ? -1.929 1.664 9.525 1.00 96.00 95 ILE A CA 1
ATOM 705 C C . ILE A 1 95 ? -3.394 1.674 9.955 1.00 96.00 95 ILE A C 1
ATOM 707 O O . ILE A 1 95 ? -3.823 2.649 10.567 1.00 96.00 95 ILE A O 1
ATOM 711 N N . TYR A 1 96 ? -4.131 0.581 9.753 1.00 96.62 96 TYR A N 1
ATOM 712 C CA . TYR A 1 96 ? -5.509 0.435 10.219 1.00 96.62 96 TYR A CA 1
ATOM 713 C C . TYR A 1 96 ? -5.627 0.723 11.720 1.00 96.62 96 TYR A C 1
ATOM 715 O O . TYR A 1 96 ? -6.411 1.580 12.126 1.00 96.62 96 TYR A O 1
ATOM 723 N N . LYS A 1 97 ? -4.785 0.086 12.549 1.00 95.81 97 LYS A N 1
ATOM 724 C CA . LYS A 1 97 ? -4.770 0.311 14.006 1.00 95.81 97 LYS A CA 1
ATOM 725 C C . LYS A 1 97 ? -4.534 1.780 14.361 1.00 95.81 97 LYS A C 1
ATOM 727 O O . LYS A 1 97 ? -5.102 2.271 15.331 1.00 95.81 97 LYS A O 1
ATOM 732 N N . ARG A 1 98 ? -3.701 2.494 13.596 1.00 95.44 98 ARG A N 1
ATOM 733 C CA . ARG A 1 98 ? -3.465 3.932 13.801 1.00 95.44 98 ARG A CA 1
ATOM 734 C C . ARG A 1 98 ? -4.669 4.767 13.381 1.00 95.44 98 ARG A C 1
ATOM 736 O O . ARG A 1 98 ? -5.099 5.614 14.158 1.00 95.44 98 ARG A O 1
ATOM 743 N N . LEU A 1 99 ? -5.226 4.519 12.198 1.00 93.56 99 LEU A N 1
ATOM 744 C CA . LEU A 1 99 ? -6.383 5.253 11.684 1.00 93.56 99 LEU A CA 1
ATOM 745 C C . LEU A 1 99 ? -7.619 5.073 12.580 1.00 93.56 99 LEU A C 1
ATOM 747 O O . LEU A 1 99 ? -8.292 6.057 12.875 1.00 93.56 99 LEU A O 1
ATOM 751 N N . ALA A 1 100 ? -7.857 3.861 13.092 1.00 93.12 100 ALA A N 1
ATOM 752 C CA . ALA A 1 100 ? -8.944 3.572 14.028 1.00 93.12 100 ALA A CA 1
ATOM 753 C C . ALA A 1 100 ? -8.825 4.380 15.334 1.00 93.12 100 ALA A C 1
ATOM 755 O O . ALA A 1 100 ? -9.810 4.933 15.818 1.00 93.12 100 ALA A O 1
ATOM 756 N N . VAL A 1 101 ? -7.608 4.520 15.877 1.00 92.69 101 VAL A N 1
ATOM 757 C CA . VAL A 1 101 ? -7.357 5.362 17.062 1.00 92.69 101 VAL A CA 1
ATOM 758 C C . VAL A 1 101 ? -7.638 6.839 16.769 1.00 92.69 101 VAL A C 1
ATOM 760 O O . VAL A 1 101 ? -8.207 7.532 17.612 1.00 92.69 101 VAL A O 1
ATOM 763 N N . TYR A 1 102 ? -7.255 7.339 15.590 1.00 88.88 102 TYR A N 1
ATOM 764 C CA . TYR A 1 102 ? -7.516 8.733 15.219 1.00 88.88 102 TYR A CA 1
ATOM 765 C C . TYR A 1 102 ? -9.000 9.022 15.003 1.00 88.88 102 TYR A C 1
ATOM 767 O O . TYR A 1 102 ? -9.452 10.079 15.439 1.00 88.88 102 TYR A O 1
ATOM 775 N N . GLN A 1 103 ? -9.750 8.104 14.387 1.00 82.44 103 GLN A N 1
ATOM 776 C CA . GLN A 1 103 ? -11.201 8.243 14.252 1.00 82.44 103 GLN A CA 1
ATOM 777 C C . GLN A 1 103 ? -11.891 8.271 15.617 1.00 82.44 103 GLN A C 1
ATOM 779 O O . GLN A 1 103 ? -12.580 9.241 15.908 1.00 82.44 103 GLN A O 1
ATOM 784 N N . GLY A 1 104 ? -11.589 7.323 16.512 1.00 77.44 104 GLY A N 1
ATOM 785 C CA . GLY A 1 104 ? -12.173 7.323 17.860 1.00 77.44 104 GLY A CA 1
ATOM 786 C C . GLY A 1 104 ? -11.825 8.568 18.693 1.00 77.44 104 GLY A C 1
ATOM 787 O O . GLY A 1 104 ? -12.570 8.939 19.596 1.00 77.44 104 GLY A O 1
ATOM 788 N N . ARG A 1 105 ? -10.713 9.256 18.383 1.00 67.25 105 ARG A N 1
ATOM 789 C CA . ARG A 1 105 ? -10.369 10.561 18.976 1.00 67.25 105 ARG A CA 1
ATOM 790 C C . ARG A 1 105 ? -11.097 11.736 18.310 1.00 67.25 105 ARG A C 1
ATOM 792 O O . ARG A 1 105 ? -11.300 12.748 18.967 1.00 67.25 105 ARG A O 1
ATOM 799 N N . GLY A 1 106 ? -11.437 11.630 17.027 1.00 59.88 106 GLY A N 1
ATOM 800 C CA . GLY A 1 106 ? -12.212 12.633 16.291 1.00 59.88 106 GLY A CA 1
ATOM 801 C C . GLY A 1 106 ? -13.689 12.651 16.690 1.00 59.88 106 GLY A C 1
ATOM 802 O O . GLY A 1 106 ? -14.284 13.722 16.734 1.00 59.88 106 GLY A O 1
ATOM 803 N N . ASP A 1 107 ? -14.235 11.491 17.062 1.00 59.28 107 ASP A N 1
ATOM 804 C CA . ASP A 1 107 ? -15.615 11.345 17.547 1.00 59.28 107 ASP A CA 1
ATOM 805 C C . ASP A 1 107 ? -15.790 11.884 18.982 1.00 59.28 107 ASP A C 1
ATOM 807 O O . ASP A 1 107 ? -16.878 12.291 19.387 1.00 59.28 107 ASP A O 1
ATOM 811 N N . ALA A 1 108 ? -14.697 11.954 19.749 1.00 55.22 108 AL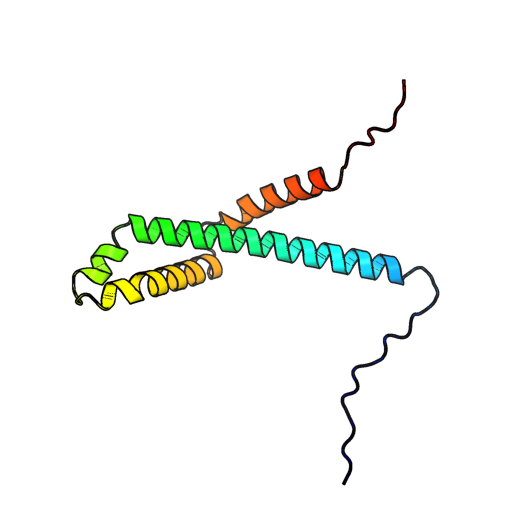A A N 1
ATOM 812 C CA . ALA A 1 108 ? -14.621 12.638 21.035 1.00 55.22 108 ALA A CA 1
ATOM 813 C C . ALA A 1 108 ? -14.356 14.142 20.833 1.00 55.22 108 ALA A C 1
ATOM 815 O O . ALA A 1 108 ? -13.298 14.664 21.198 1.00 55.22 108 ALA A O 1
ATOM 816 N N . GLN A 1 109 ? -15.315 14.852 20.235 1.00 51.97 109 GLN A N 1
ATOM 817 C CA . GLN A 1 109 ? -15.325 16.316 20.240 1.00 51.97 109 GLN A CA 1
ATOM 818 C C . GLN A 1 109 ? -15.262 16.799 21.706 1.00 51.97 109 GLN A C 1
ATOM 820 O O . GLN A 1 109 ? -16.080 16.365 22.519 1.00 51.97 109 GLN A O 1
ATOM 825 N N . PRO A 1 110 ? -14.317 17.676 22.090 1.00 53.75 110 PRO A N 1
ATOM 826 C CA . PRO A 1 110 ? -14.328 18.248 23.424 1.00 53.75 110 PRO A CA 1
ATOM 827 C C . PRO A 1 110 ? -15.547 19.167 23.543 1.00 53.75 110 PRO A C 1
ATOM 829 O O . PRO A 1 110 ? -15.676 20.121 22.773 1.00 53.75 110 PRO A O 1
ATOM 832 N N . ASP A 1 111 ? -16.419 18.884 24.512 1.00 57.03 111 ASP A N 1
ATOM 833 C CA . ASP A 1 111 ? -17.368 19.853 25.061 1.00 57.03 111 ASP A CA 1
ATOM 834 C C . ASP A 1 111 ? -16.578 21.100 25.482 1.00 57.03 111 ASP A C 1
ATOM 836 O O . ASP A 1 111 ? -15.988 21.158 26.563 1.00 57.03 111 ASP A O 1
ATOM 840 N N . LEU A 1 112 ? -16.542 22.104 24.609 1.00 60.84 112 LEU A N 1
ATOM 841 C CA . LEU A 1 112 ? -16.058 23.444 24.933 1.00 60.84 112 LEU A CA 1
ATOM 842 C C . LEU A 1 112 ? -17.196 24.337 25.448 1.00 60.84 112 LEU A C 1
ATOM 844 O O . LEU A 1 112 ? -17.134 25.554 25.309 1.00 60.84 112 LEU A O 1
ATOM 848 N N . ASP A 1 113 ? -18.203 23.739 26.091 1.00 59.59 113 ASP A N 1
ATOM 849 C CA . ASP A 1 113 ? -19.208 24.444 26.888 1.00 59.59 113 ASP A CA 1
ATOM 850 C C . ASP A 1 113 ? -19.096 24.056 28.370 1.00 59.59 113 ASP A C 1
ATOM 852 O O . ASP A 1 113 ? -19.910 23.332 28.943 1.00 59.59 113 ASP A O 1
ATOM 856 N N . LYS A 1 114 ? -18.029 24.530 29.015 1.00 56.69 114 LYS A N 1
ATOM 857 C CA . LYS A 1 114 ? -18.064 24.795 30.455 1.00 56.69 114 LYS A CA 1
ATOM 858 C C . LYS A 1 114 ? -17.642 26.233 30.656 1.00 56.69 114 LYS A C 1
ATOM 860 O O . LYS A 1 114 ? -16.453 26.540 30.695 1.00 56.69 114 LYS A O 1
ATOM 865 N N . GLY A 1 115 ? -18.654 27.090 30.711 1.00 62.59 115 GLY A N 1
ATOM 866 C CA . GLY A 1 115 ? -18.500 28.510 30.954 1.00 62.59 115 GLY A CA 1
ATOM 867 C C . GLY A 1 115 ? -17.673 28.823 32.197 1.00 62.59 115 GLY A C 1
ATOM 868 O O . GLY A 1 115 ? -17.797 28.162 33.230 1.00 62.59 115 GLY A O 1
ATOM 869 N N . LEU A 1 116 ? -16.880 29.880 32.060 1.00 43.50 116 LEU A N 1
ATOM 870 C CA . LEU A 1 116 ? -16.706 30.952 33.034 1.00 43.50 116 LEU A CA 1
ATOM 871 C C . LEU A 1 116 ? -16.671 32.268 32.253 1.00 43.50 116 LEU A C 1
ATOM 873 O O . LEU A 1 116 ? -15.951 32.309 31.229 1.00 43.50 116 LEU A O 1
#

Foldseek 3Di:
DDDDDDPPDDPDDDPDDVPVVVVVVVVVVVVLVVLLVVLLVVLLVVQLVVCVVVCVLVVQDVPDDPVSNVCSSVVSSVVSNVCSVVPGPCRSVVSSVVVVVVVVVVVCDDPPPDDD

Sequence (116 aa):
MTDTASINAISTNVLTGKGRDVQDADAAEQNEARLRDAAKRFEQSFIAQMLTYSGLAESLTSGDGEGAEAFTTFYIDQLAERLSDQGGFGLADTIYKRLAVYQGRGDAQPDLDKGL